Protein AF-A0AAP8N7G2-F1 (afdb_monomer_lite)

pLDDT: mean 70.06, std 12.13, range [35.31, 84.75]

Radius of gyration: 13.57 Å; chains: 1; bounding box: 32×38×32 Å

Secondary structure (DSSP, 8-state):
-------SS---SSGGG-PPPEE--TTS--EEHHHHHHHHHH---TTS---HHHHHSPP----

Structure (mmCIF, N/CA/C/O backbone):
data_AF-A0AAP8N7G2-F1
#
_entry.id   AF-A0AAP8N7G2-F1
#
loop_
_atom_site.group_PDB
_atom_site.id
_atom_site.type_symbol
_atom_site.label_atom_id
_atom_site.label_alt_id
_atom_site.label_comp_id
_atom_site.label_asym_id
_atom_site.label_entity_id
_atom_site.label_seq_id
_atom_site.pdbx_PDB_ins_code
_atom_site.Cartn_x
_atom_site.Cartn_y
_atom_site.Cartn_z
_atom_site.occupancy
_atom_site.B_iso_or_equiv
_atom_site.auth_seq_id
_atom_site.auth_comp_id
_atom_site.auth_asym_id
_atom_site.auth_atom_id
_atom_site.pdbx_PDB_model_num
ATOM 1 N N . SER A 1 1 ? -7.744 18.125 12.403 1.00 57.34 1 SER A N 1
ATOM 2 C CA . SER A 1 1 ? -6.523 18.473 11.657 1.00 57.34 1 SER A CA 1
ATOM 3 C C . SER A 1 1 ? -6.389 17.464 10.541 1.00 57.34 1 SER A C 1
ATOM 5 O O . SER A 1 1 ? -6.257 16.283 10.837 1.00 57.34 1 SER A O 1
ATOM 7 N N . GLU A 1 2 ? -6.554 17.885 9.291 1.00 59.56 2 GLU A N 1
ATOM 8 C CA . GLU A 1 2 ? -6.395 17.014 8.122 1.00 59.56 2 GLU A CA 1
ATOM 9 C C . GLU A 1 2 ? -4.948 17.122 7.640 1.00 59.56 2 GLU A C 1
ATOM 11 O O . GLU A 1 2 ? -4.446 18.221 7.408 1.00 59.56 2 GLU A O 1
ATOM 16 N N . HIS A 1 3 ? -4.256 15.989 7.531 1.00 62.88 3 HIS A N 1
ATOM 17 C CA . HIS A 1 3 ? -2.868 15.941 7.081 1.00 62.88 3 HIS A CA 1
ATOM 18 C C . HIS A 1 3 ? -2.838 15.386 5.658 1.00 62.88 3 HIS A C 1
ATOM 20 O O . HIS A 1 3 ? -3.191 14.232 5.432 1.00 62.88 3 HIS A O 1
ATOM 26 N N . SER A 1 4 ? -2.441 16.219 4.694 1.00 61.56 4 SER A N 1
ATOM 27 C CA . SER A 1 4 ? -2.285 15.814 3.294 1.00 61.56 4 SER A CA 1
ATOM 28 C C . SER A 1 4 ? -0.823 15.489 3.004 1.00 61.56 4 SER A C 1
ATOM 30 O O . SER A 1 4 ? 0.051 16.329 3.210 1.00 61.56 4 SER A O 1
ATOM 32 N N . LEU A 1 5 ? -0.560 14.282 2.504 1.00 62.31 5 LEU A N 1
ATOM 33 C CA . LEU A 1 5 ? 0.757 13.871 2.019 1.00 62.31 5 LEU A CA 1
ATOM 34 C C . LEU A 1 5 ? 0.721 13.813 0.493 1.00 62.31 5 LEU A C 1
ATOM 36 O O . LEU A 1 5 ? -0.004 13.008 -0.087 1.00 62.31 5 LEU A O 1
ATOM 40 N N . ILE A 1 6 ? 1.492 14.686 -0.158 1.00 62.19 6 ILE A N 1
ATOM 41 C CA . ILE A 1 6 ? 1.602 14.735 -1.618 1.00 62.19 6 ILE A CA 1
ATOM 42 C C . ILE A 1 6 ? 2.941 14.122 -2.018 1.00 62.19 6 ILE A C 1
ATOM 44 O O . ILE A 1 6 ? 4.003 14.714 -1.835 1.00 62.19 6 ILE A O 1
ATOM 48 N N . PHE A 1 7 ? 2.878 12.926 -2.589 1.00 59.94 7 PHE A N 1
ATOM 49 C CA . PHE A 1 7 ? 4.033 12.195 -3.096 1.00 59.94 7 PHE A CA 1
ATOM 50 C C . PHE A 1 7 ? 4.391 12.685 -4.503 1.00 59.94 7 PHE A C 1
ATOM 52 O O . PHE A 1 7 ? 3.859 12.180 -5.489 1.00 59.94 7 PHE A O 1
ATOM 59 N N . ARG A 1 8 ? 5.258 13.701 -4.603 1.00 52.41 8 ARG A N 1
ATOM 60 C CA . ARG A 1 8 ? 5.562 14.358 -5.889 1.00 52.41 8 ARG A CA 1
ATOM 61 C C . ARG A 1 8 ? 6.639 13.670 -6.741 1.00 52.41 8 ARG A C 1
ATOM 63 O O . ARG A 1 8 ? 6.554 13.786 -7.953 1.00 52.41 8 ARG A O 1
ATOM 70 N N . ASP A 1 9 ? 7.550 12.892 -6.145 1.00 52.19 9 ASP A N 1
ATOM 71 C CA . ASP A 1 9 ? 8.736 12.355 -6.850 1.00 52.19 9 ASP A CA 1
ATOM 72 C C . ASP A 1 9 ? 9.017 10.856 -6.609 1.00 52.19 9 ASP A C 1
ATOM 74 O O . ASP A 1 9 ? 10.129 10.371 -6.790 1.00 52.19 9 ASP A O 1
ATOM 78 N N . VAL A 1 10 ? 8.015 10.066 -6.214 1.00 53.53 10 VAL A N 1
ATOM 79 C CA . VAL A 1 10 ? 8.227 8.654 -5.808 1.00 53.53 10 VAL A CA 1
ATOM 80 C C . VAL A 1 10 ? 8.306 7.683 -7.001 1.00 53.53 10 VAL A C 1
ATOM 82 O O . VAL A 1 10 ? 8.375 6.468 -6.841 1.00 53.53 10 VAL A O 1
ATOM 85 N N . CYS A 1 11 ? 8.296 8.194 -8.230 1.00 55.91 11 CYS A N 1
ATOM 86 C CA . CYS A 1 11 ? 8.326 7.376 -9.438 1.00 55.91 11 CYS A CA 1
ATOM 87 C C . CYS A 1 11 ? 9.620 7.618 -10.216 1.00 55.91 11 CYS A C 1
ATOM 89 O O . CYS A 1 11 ? 9.625 8.363 -11.191 1.00 55.91 11 CYS A O 1
ATOM 91 N N . SER A 1 12 ? 10.706 6.938 -9.829 1.00 58.88 12 SER A N 1
ATOM 92 C CA . SER A 1 12 ? 11.844 6.742 -10.740 1.00 58.88 12 SER A CA 1
ATOM 93 C C . SER A 1 12 ? 11.335 6.182 -12.076 1.00 58.88 12 SER A C 1
ATOM 95 O O . SER A 1 12 ? 10.425 5.352 -12.095 1.00 58.88 12 SER A O 1
ATOM 97 N N . VAL A 1 13 ? 11.885 6.607 -13.212 1.00 66.44 13 VAL A N 1
ATOM 98 C CA . VAL A 1 13 ? 11.539 6.008 -14.518 1.00 66.44 13 VAL A CA 1
ATOM 99 C C . VAL A 1 13 ? 11.863 4.514 -14.564 1.00 66.44 13 VAL A C 1
ATOM 101 O O . VAL A 1 13 ? 11.167 3.771 -15.251 1.00 66.44 13 VAL A O 1
ATOM 104 N N . ASP A 1 14 ? 12.838 4.072 -13.771 1.00 61.16 14 ASP A N 1
ATOM 105 C CA . ASP A 1 14 ? 13.187 2.667 -13.591 1.00 61.16 14 ASP A CA 1
ATOM 106 C C . ASP A 1 14 ? 12.376 2.041 -12.432 1.00 61.16 14 ASP A C 1
ATOM 108 O O . ASP A 1 14 ? 12.565 2.436 -11.274 1.00 61.16 14 ASP A O 1
ATOM 112 N N . PRO A 1 15 ? 11.484 1.064 -12.703 1.00 64.81 15 PRO A N 1
ATOM 113 C CA . PRO A 1 15 ? 10.707 0.370 -11.678 1.00 64.81 15 PRO A CA 1
ATOM 114 C C . PRO A 1 15 ? 11.558 -0.364 -10.636 1.00 64.81 15 PRO A C 1
ATOM 116 O O . PRO A 1 15 ? 11.114 -0.489 -9.500 1.00 64.81 15 PRO A O 1
ATOM 119 N N . ALA A 1 16 ? 12.767 -0.817 -10.988 1.00 64.38 16 ALA A N 1
ATOM 120 C CA . ALA A 1 16 ? 13.660 -1.525 -10.068 1.00 64.38 16 ALA A CA 1
ATOM 121 C C . ALA A 1 16 ? 14.309 -0.591 -9.032 1.00 64.38 16 ALA A C 1
ATOM 123 O O . ALA A 1 16 ? 14.764 -1.046 -7.985 1.00 64.38 16 ALA A O 1
ATOM 124 N N . LEU A 1 17 ? 14.325 0.718 -9.307 1.00 59.22 17 LEU A N 1
ATOM 125 C CA . LEU A 1 17 ? 14.861 1.753 -8.417 1.00 59.22 17 LEU A CA 1
ATOM 126 C C . LEU A 1 17 ? 13.771 2.479 -7.619 1.00 59.22 17 LEU A C 1
ATOM 128 O O . LEU A 1 17 ? 14.072 3.377 -6.831 1.00 59.22 17 LEU A O 1
ATOM 132 N N . ARG A 1 18 ? 12.499 2.109 -7.802 1.00 70.12 18 ARG A N 1
ATOM 133 C CA . ARG A 1 18 ? 11.396 2.594 -6.968 1.00 70.12 18 ARG A CA 1
ATOM 134 C C . ARG A 1 18 ? 11.410 1.822 -5.654 1.00 70.12 18 ARG A C 1
ATOM 136 O O . ARG A 1 18 ? 10.674 0.857 -5.488 1.00 70.12 18 ARG A O 1
ATOM 143 N N . GLY A 1 19 ? 12.282 2.221 -4.734 1.00 67.19 19 GLY A N 1
ATOM 144 C CA . GLY A 1 19 ? 12.177 1.760 -3.353 1.00 67.19 19 GLY A CA 1
ATOM 145 C C . GLY A 1 19 ? 10.786 2.073 -2.792 1.00 67.19 19 GLY A C 1
ATOM 146 O O . GLY A 1 19 ? 10.183 3.089 -3.147 1.00 67.19 19 GLY A O 1
ATOM 147 N N . ASP A 1 20 ? 10.271 1.207 -1.922 1.00 73.56 20 ASP A N 1
ATOM 148 C CA . ASP A 1 20 ? 9.002 1.475 -1.252 1.00 73.56 20 ASP A CA 1
ATOM 149 C C . ASP A 1 20 ? 9.171 2.599 -0.224 1.00 73.56 20 ASP A C 1
ATOM 151 O O . ASP A 1 20 ? 10.078 2.587 0.611 1.00 73.56 20 ASP A O 1
ATOM 155 N N . VAL A 1 21 ? 8.260 3.569 -0.261 1.00 78.25 21 VAL A N 1
ATOM 156 C CA . VAL A 1 21 ? 8.119 4.559 0.809 1.00 78.25 21 VAL A CA 1
ATOM 157 C C . VAL A 1 21 ? 7.238 3.962 1.889 1.00 78.25 21 VAL A C 1
ATOM 159 O O . VAL A 1 21 ? 6.154 3.469 1.592 1.00 78.25 21 VAL A O 1
ATOM 162 N N . PHE A 1 22 ? 7.677 4.034 3.141 1.00 80.69 22 PHE A N 1
ATOM 163 C CA . PHE A 1 22 ? 6.916 3.545 4.285 1.00 80.69 22 PHE A CA 1
ATOM 164 C C . PHE A 1 22 ? 6.324 4.711 5.068 1.00 80.69 22 PHE A C 1
ATOM 166 O O . PHE A 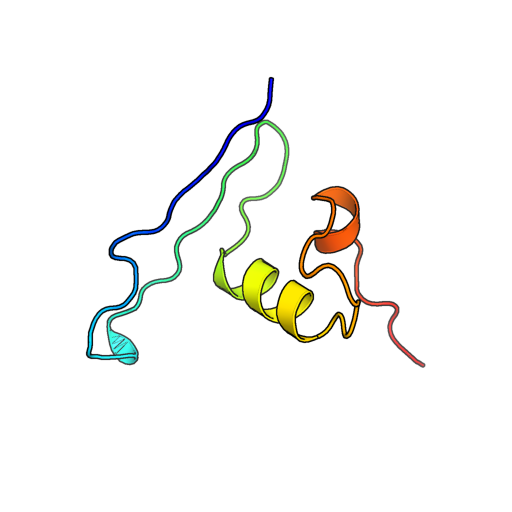1 22 ? 7.011 5.685 5.372 1.00 80.69 22 PHE A O 1
ATOM 173 N N . LEU A 1 23 ? 5.047 4.594 5.422 1.00 81.50 23 LEU A N 1
ATOM 174 C CA . LEU A 1 23 ? 4.392 5.486 6.367 1.00 81.50 23 LEU A CA 1
ATOM 175 C C . LEU A 1 23 ? 4.496 4.885 7.761 1.00 81.50 23 LEU A C 1
ATOM 177 O O . LEU A 1 23 ? 3.978 3.795 8.005 1.00 81.50 23 LEU A O 1
ATOM 181 N N . ALA A 1 24 ? 5.166 5.605 8.658 1.00 79.81 24 ALA A N 1
ATOM 182 C CA . ALA A 1 24 ? 5.200 5.299 10.079 1.00 79.81 24 ALA A CA 1
ATOM 183 C C . ALA A 1 24 ? 4.104 6.099 10.787 1.00 79.81 24 ALA A C 1
AT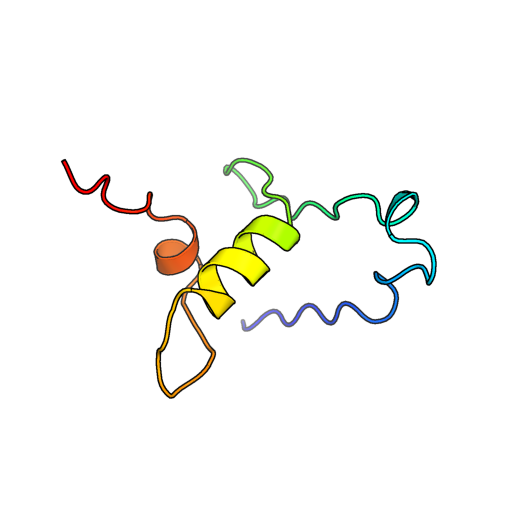OM 185 O O . ALA A 1 24 ? 4.001 7.315 10.616 1.00 79.81 24 ALA A O 1
ATOM 186 N N . PHE A 1 25 ? 3.304 5.419 11.599 1.00 78.94 25 PHE A N 1
ATOM 187 C CA . PHE A 1 25 ? 2.308 6.052 12.455 1.00 78.94 25 PHE A CA 1
ATOM 188 C C . PHE A 1 25 ? 2.734 5.853 13.906 1.00 78.94 25 PHE A C 1
ATOM 190 O O . PHE A 1 25 ? 3.233 4.785 14.267 1.00 78.94 25 PHE A O 1
ATOM 197 N N . GLU A 1 26 ? 2.545 6.863 14.755 1.00 75.19 26 GLU A N 1
ATOM 198 C CA . GLU A 1 26 ? 2.845 6.709 16.178 1.00 75.19 26 GLU A CA 1
ATOM 199 C C . GLU A 1 26 ? 2.082 5.508 16.751 1.00 75.19 26 GLU A C 1
ATOM 201 O O . GLU A 1 26 ? 0.854 5.445 16.685 1.00 75.19 26 GLU A O 1
ATOM 206 N N . LYS A 1 27 ? 2.830 4.564 17.336 1.00 72.88 27 LYS A N 1
ATOM 207 C CA . LYS A 1 27 ? 2.326 3.336 17.977 1.00 72.88 27 LYS A CA 1
ATOM 208 C C . LYS A 1 27 ? 1.708 2.285 17.040 1.00 72.88 27 LYS A C 1
ATOM 210 O O . LYS A 1 27 ? 1.187 1.295 17.549 1.00 72.88 27 LYS A O 1
ATOM 215 N N . LEU A 1 28 ? 1.790 2.437 15.715 1.00 70.31 28 LEU A N 1
ATOM 216 C CA . LEU A 1 28 ? 1.411 1.384 14.760 1.00 70.31 28 LEU A CA 1
ATOM 217 C C . LEU A 1 28 ? 2.619 0.936 13.933 1.00 70.31 28 LEU A C 1
ATOM 219 O O . LEU A 1 28 ? 3.661 1.590 13.911 1.00 70.31 28 LEU A O 1
ATOM 223 N N . GLN A 1 29 ? 2.474 -0.203 13.254 1.00 77.56 29 GLN A N 1
ATOM 224 C CA . GLN A 1 29 ? 3.497 -0.683 12.332 1.00 77.56 29 GLN A CA 1
ATOM 225 C C . GLN A 1 29 ? 3.639 0.255 11.130 1.00 77.56 29 GLN A C 1
ATOM 227 O O . GLN A 1 29 ? 2.675 0.874 10.673 1.00 77.56 29 GLN A O 1
ATOM 232 N N . SER A 1 30 ? 4.862 0.348 10.613 1.00 83.12 30 SER A N 1
ATOM 233 C CA . SER A 1 30 ? 5.128 1.045 9.361 1.00 83.12 30 SER A CA 1
ATOM 234 C C . SER A 1 30 ? 4.596 0.228 8.188 1.00 83.12 30 SER A C 1
ATOM 236 O O . SER A 1 30 ? 4.878 -0.966 8.087 1.00 83.12 30 SER A O 1
ATOM 238 N N . HIS A 1 31 ? 3.875 0.872 7.272 1.00 83.38 31 HIS A N 1
ATOM 239 C CA . HIS A 1 31 ? 3.297 0.212 6.099 1.00 83.38 31 HIS A CA 1
ATOM 240 C C . HIS A 1 31 ? 3.795 0.853 4.800 1.00 83.38 31 HIS A C 1
ATOM 242 O O . HIS A 1 31 ? 3.897 2.083 4.738 1.00 83.38 31 HIS A O 1
ATOM 248 N N . PRO A 1 32 ? 4.096 0.062 3.754 1.00 84.12 32 PRO A N 1
ATOM 249 C CA . PRO A 1 32 ? 4.521 0.611 2.477 1.00 84.12 32 PRO A CA 1
ATOM 250 C C . PRO A 1 32 ? 3.349 1.310 1.779 1.00 84.12 32 PRO A C 1
ATOM 252 O O . PRO A 1 32 ? 2.223 0.813 1.749 1.00 84.12 32 PRO A O 1
ATOM 255 N N . VAL A 1 33 ? 3.611 2.465 1.172 1.00 82.19 33 VAL A N 1
ATOM 256 C CA . VAL A 1 33 ? 2.620 3.256 0.428 1.00 82.19 33 VAL A CA 1
ATOM 257 C C . VAL A 1 33 ? 2.022 2.448 -0.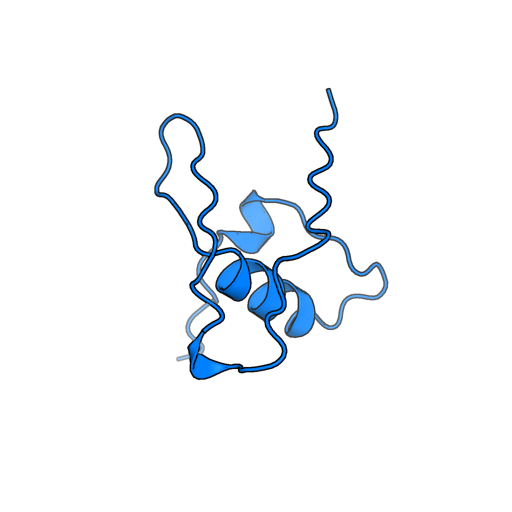725 1.00 82.19 33 VAL A C 1
ATOM 259 O O . VAL A 1 33 ? 0.829 2.569 -1.005 1.00 82.19 33 VAL A O 1
ATOM 262 N N . SER A 1 34 ? 2.813 1.574 -1.353 1.00 79.56 34 SER A N 1
ATOM 263 C CA . SER A 1 34 ? 2.360 0.671 -2.415 1.00 79.56 34 SER A CA 1
ATOM 264 C C . SER A 1 34 ? 1.209 -0.240 -1.973 1.00 79.56 34 SER A C 1
ATOM 266 O O . SER A 1 34 ? 0.276 -0.454 -2.748 1.00 79.56 34 SER A O 1
ATOM 268 N N . MET A 1 35 ? 1.201 -0.694 -0.716 1.00 84.62 35 MET A N 1
ATOM 269 C CA . MET A 1 35 ? 0.120 -1.503 -0.142 1.00 84.62 35 MET A CA 1
ATOM 270 C C . MET A 1 35 ? -1.187 -0.709 -0.02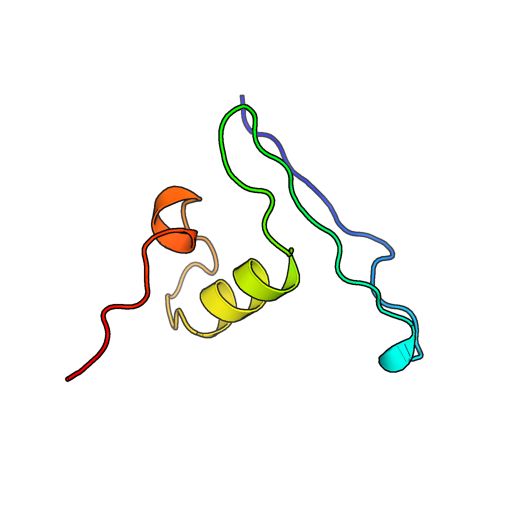1 1.00 84.62 35 MET A C 1
ATOM 272 O O . MET A 1 35 ? -2.245 -1.213 -0.405 1.00 84.62 35 MET A O 1
ATOM 276 N N . PHE A 1 36 ? -1.127 0.554 0.413 1.00 83.44 36 PHE A N 1
ATOM 277 C CA . PHE A 1 36 ? -2.304 1.430 0.451 1.00 83.44 36 PHE A CA 1
ATOM 278 C C . PHE A 1 36 ? -2.842 1.737 -0.947 1.00 83.44 36 PHE A C 1
ATOM 280 O O . PHE A 1 36 ? -4.050 1.669 -1.170 1.00 83.44 36 PHE A O 1
ATOM 287 N N . VAL A 1 37 ? -1.956 2.024 -1.906 1.00 80.50 37 VAL A N 1
ATOM 288 C CA . VAL A 1 37 ? -2.339 2.271 -3.305 1.00 80.50 37 VAL A CA 1
ATOM 289 C C . VAL A 1 37 ? -2.997 1.036 -3.921 1.00 80.50 37 VAL A C 1
ATOM 291 O O . VAL A 1 37 ? -4.003 1.176 -4.614 1.00 80.50 37 VAL A O 1
ATOM 294 N N . ALA A 1 38 ? -2.474 -0.165 -3.660 1.00 81.38 38 ALA A N 1
ATOM 295 C CA . ALA A 1 38 ? -3.077 -1.411 -4.127 1.00 81.38 38 ALA A CA 1
ATOM 296 C C . ALA A 1 38 ? -4.490 -1.601 -3.551 1.00 81.38 38 ALA A C 1
ATOM 298 O O . ALA A 1 38 ? -5.438 -1.782 -4.310 1.00 81.38 38 ALA A O 1
ATOM 299 N N . ARG A 1 39 ? -4.665 -1.442 -2.231 1.00 84.19 39 ARG A N 1
ATOM 300 C CA . ARG A 1 39 ? -5.979 -1.565 -1.572 1.00 84.19 39 ARG A CA 1
ATOM 301 C C . ARG A 1 39 ? -6.991 -0.520 -2.052 1.00 84.19 39 ARG A C 1
ATOM 303 O O . ARG A 1 39 ? -8.164 -0.843 -2.220 1.00 84.19 39 ARG A O 1
ATOM 310 N N . LEU A 1 40 ? -6.553 0.715 -2.307 1.00 81.19 40 LEU A N 1
ATOM 311 C CA . LEU A 1 40 ? -7.402 1.762 -2.887 1.00 81.19 40 LEU A CA 1
ATOM 312 C C . LEU A 1 40 ? -7.835 1.433 -4.319 1.00 81.19 40 LEU A C 1
ATOM 314 O O . LEU A 1 40 ? -8.970 1.715 -4.682 1.00 81.19 40 LEU A O 1
ATOM 318 N N . ARG A 1 41 ? -6.951 0.835 -5.127 1.00 79.81 41 ARG A N 1
ATOM 319 C CA . ARG A 1 41 ? -7.284 0.400 -6.494 1.00 79.81 41 ARG A CA 1
ATOM 320 C C . ARG A 1 41 ? -8.249 -0.786 -6.508 1.00 79.81 41 ARG A C 1
ATOM 322 O O . ARG A 1 41 ? -9.135 -0.820 -7.358 1.00 79.81 41 ARG A O 1
ATOM 329 N N . ASP A 1 42 ? -8.092 -1.724 -5.576 1.00 81.00 42 ASP A N 1
ATOM 330 C CA . ASP A 1 42 ? -8.968 -2.897 -5.451 1.00 81.00 42 ASP A CA 1
ATOM 331 C C . ASP A 1 42 ? -10.374 -2.524 -4.963 1.00 81.00 42 ASP A C 1
ATOM 333 O O . ASP A 1 42 ? -11.369 -3.147 -5.350 1.00 81.00 42 ASP A O 1
ATOM 337 N N . ARG A 1 43 ? -10.486 -1.460 -4.161 1.00 76.38 43 ARG A N 1
ATOM 338 C CA . ARG A 1 43 ? -11.768 -0.855 -3.802 1.00 76.38 43 ARG A CA 1
ATOM 339 C C . ARG A 1 43 ? -12.373 -0.167 -5.025 1.00 76.38 43 ARG A C 1
ATOM 341 O O . ARG A 1 43 ? -12.110 0.997 -5.304 1.00 76.38 43 ARG A O 1
ATOM 348 N N . LYS A 1 44 ? -13.256 -0.872 -5.736 1.00 65.75 44 LYS A N 1
ATOM 349 C CA . LYS A 1 44 ? -14.097 -0.335 -6.828 1.00 65.75 44 LYS A CA 1
ATOM 350 C C . LYS A 1 44 ? -15.155 0.683 -6.346 1.00 65.75 44 LYS A C 1
ATOM 352 O O . LYS A 1 44 ? -16.278 0.690 -6.848 1.00 65.75 44 LYS A O 1
ATOM 357 N N . GLU A 1 45 ? -14.855 1.509 -5.346 1.00 63.09 45 GLU A N 1
ATOM 358 C CA . GLU A 1 45 ? -15.799 2.475 -4.783 1.00 63.09 45 GLU A CA 1
ATOM 359 C C . GLU A 1 45 ? -15.779 3.806 -5.543 1.00 63.09 45 GLU A C 1
ATOM 361 O O . GLU A 1 45 ? -14.734 4.313 -5.948 1.00 63.09 45 GLU A O 1
ATOM 366 N N . LYS A 1 46 ? -16.968 4.399 -5.710 1.00 58.84 46 LYS A N 1
ATOM 367 C CA . LYS A 1 46 ? -17.218 5.583 -6.551 1.00 58.84 46 LYS A CA 1
ATOM 368 C C . LYS A 1 46 ? -16.446 6.848 -6.147 1.00 58.84 46 LYS A C 1
ATOM 370 O O . LYS A 1 46 ? -16.322 7.738 -6.982 1.00 58.84 46 LYS A O 1
ATOM 375 N N . ASN A 1 47 ? -15.937 6.933 -4.916 1.00 66.50 47 ASN A N 1
ATOM 376 C CA . ASN A 1 47 ? -15.362 8.167 -4.369 1.00 66.50 47 ASN A CA 1
ATOM 377 C C . ASN A 1 47 ? -13.828 8.171 -4.255 1.00 66.50 47 ASN A C 1
ATOM 379 O O . ASN A 1 47 ? -13.272 9.193 -3.869 1.00 66.50 47 ASN A O 1
ATOM 383 N N . GLY A 1 48 ? -13.127 7.080 -4.598 1.00 70.06 48 GLY A N 1
ATOM 384 C CA . GLY A 1 48 ? -11.653 7.055 -4.662 1.00 70.06 48 GLY A CA 1
ATOM 385 C C . GLY A 1 48 ? -10.914 7.378 -3.351 1.00 70.06 48 GLY A C 1
ATOM 386 O O . GLY A 1 48 ? -9.702 7.582 -3.365 1.00 70.06 48 GLY A O 1
ATOM 387 N N . SER A 1 49 ? -11.626 7.428 -2.227 1.00 75.56 49 SER A N 1
ATOM 388 C CA . SER A 1 49 ? -11.116 7.763 -0.898 1.00 75.56 49 SER A CA 1
ATOM 389 C C . SER A 1 49 ? -11.528 6.685 0.097 1.00 75.56 49 SER A C 1
ATOM 391 O O . SER A 1 49 ? -12.659 6.211 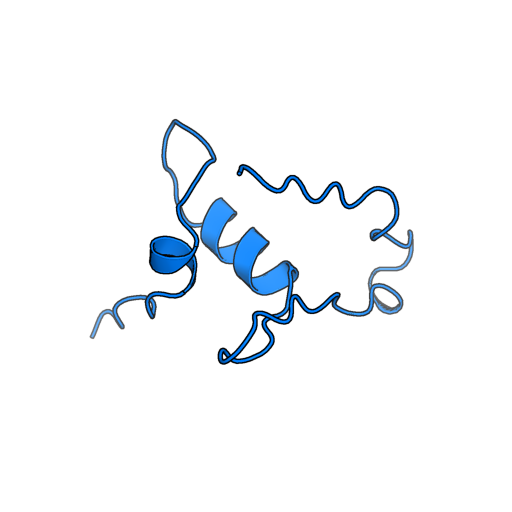0.035 1.00 75.56 49 SER A O 1
ATOM 393 N N . ALA A 1 50 ? -10.651 6.351 1.039 1.00 80.06 50 ALA A N 1
ATOM 394 C CA . ALA A 1 50 ? -10.923 5.404 2.116 1.00 80.06 50 ALA A CA 1
ATOM 395 C C . ALA A 1 50 ? -10.306 5.910 3.422 1.00 80.06 50 ALA A C 1
ATOM 397 O O . ALA A 1 50 ? -9.320 6.654 3.402 1.00 80.06 50 ALA A O 1
ATOM 398 N N . THR A 1 51 ? -10.867 5.499 4.557 1.00 84.75 51 THR A N 1
ATOM 399 C CA . THR A 1 51 ? -10.265 5.808 5.860 1.00 84.75 51 THR A CA 1
ATOM 400 C C . THR A 1 51 ? -9.024 4.941 6.110 1.00 84.75 51 THR A C 1
ATOM 402 O O . THR A 1 51 ? -8.855 3.867 5.532 1.00 84.75 51 THR A O 1
ATOM 405 N N . LEU A 1 52 ? -8.117 5.378 6.990 1.00 80.19 52 LEU A N 1
ATOM 406 C CA . LEU A 1 52 ? -6.920 4.587 7.304 1.00 80.19 52 LEU A CA 1
ATOM 407 C C . LEU A 1 5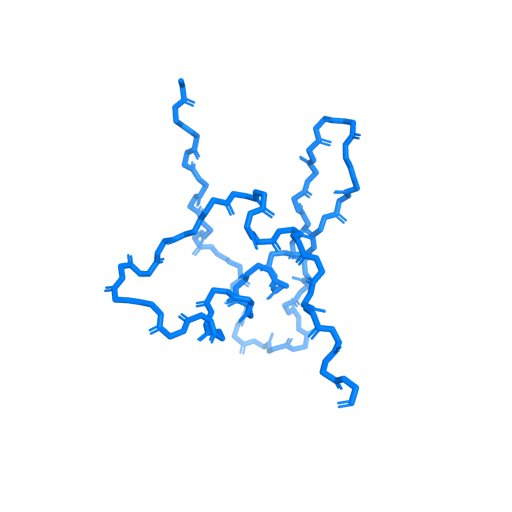2 ? -7.279 3.234 7.943 1.00 80.19 52 LEU A C 1
ATOM 409 O O . LEU A 1 52 ? -6.684 2.222 7.594 1.00 80.19 52 LEU A O 1
ATOM 413 N N . GLN A 1 53 ? -8.274 3.193 8.834 1.00 82.81 53 GLN A N 1
ATOM 414 C CA . GLN A 1 53 ? -8.760 1.942 9.436 1.00 82.81 53 GLN A CA 1
ATOM 415 C C . GLN A 1 53 ? -9.268 0.961 8.379 1.00 82.81 53 GLN A C 1
ATOM 417 O O . GLN A 1 53 ? -8.923 -0.216 8.397 1.00 82.81 53 GLN A O 1
ATOM 422 N N . GLU A 1 54 ? -10.036 1.464 7.423 1.00 83.62 54 GLU A N 1
ATOM 423 C CA . GLU A 1 54 ? -10.524 0.724 6.266 1.00 83.62 54 GLU A CA 1
ATOM 424 C C . GLU A 1 54 ? -9.405 0.151 5.390 1.00 83.62 54 GLU A C 1
ATOM 426 O O . GLU A 1 54 ? -9.531 -0.956 4.864 1.00 83.62 54 GLU A O 1
ATOM 431 N N . LEU A 1 55 ? -8.320 0.908 5.223 1.00 81.75 55 LEU A N 1
ATOM 432 C CA . LEU A 1 55 ? -7.148 0.479 4.471 1.00 81.75 55 LEU A CA 1
ATOM 433 C C . LEU A 1 55 ? -6.225 -0.442 5.263 1.00 81.75 55 LEU A C 1
ATOM 435 O O . LEU A 1 55 ? -5.407 -1.104 4.637 1.00 81.75 55 LEU A O 1
ATOM 439 N N . LEU A 1 56 ? -6.334 -0.498 6.591 1.00 83.38 56 LEU A N 1
ATOM 440 C CA . LEU A 1 56 ? -5.537 -1.370 7.460 1.00 83.38 56 LEU A CA 1
ATOM 441 C C . LEU A 1 56 ? -6.252 -2.671 7.826 1.00 83.38 56 LEU A C 1
ATOM 443 O O . LEU A 1 56 ? -5.572 -3.655 8.104 1.00 83.38 56 LEU A O 1
ATOM 447 N N . ALA A 1 57 ? -7.586 -2.709 7.776 1.00 78.50 57 ALA A N 1
ATOM 448 C CA . ALA A 1 57 ? -8.354 -3.933 7.973 1.00 78.50 57 ALA A CA 1
ATOM 449 C C . ALA A 1 57 ? -7.820 -5.050 7.057 1.00 78.50 57 ALA A C 1
ATOM 451 O O . ALA A 1 57 ? -7.550 -4.815 5.873 1.00 78.50 57 ALA A O 1
ATOM 452 N N . GLU A 1 58 ? -7.585 -6.246 7.603 1.00 63.38 58 GLU A N 1
ATOM 453 C CA . GLU A 1 58 ? -7.162 -7.383 6.784 1.00 63.38 58 GLU A CA 1
ATOM 454 C C . GLU A 1 58 ? -8.226 -7.662 5.715 1.00 63.38 58 GLU A C 1
ATOM 456 O O . GLU A 1 58 ? -9.423 -7.598 6.018 1.00 63.38 58 GLU A O 1
ATOM 461 N N . PRO A 1 59 ? -7.829 -7.943 4.459 1.00 57.25 59 PRO A N 1
ATOM 462 C CA . PRO A 1 59 ? -8.785 -8.424 3.479 1.00 57.25 59 PRO A CA 1
ATOM 463 C C . PRO A 1 59 ? -9.397 -9.697 4.055 1.00 57.25 59 PRO A C 1
ATOM 465 O O . PRO A 1 59 ? -8.664 -10.615 4.424 1.00 57.25 59 PRO A O 1
ATOM 468 N N . ALA A 1 60 ? -10.725 -9.729 4.182 1.00 47.16 60 ALA A N 1
ATOM 469 C CA . ALA A 1 60 ? -11.426 -10.932 4.596 1.00 47.16 60 ALA A CA 1
ATOM 470 C C . ALA A 1 60 ? -10.967 -12.062 3.670 1.00 47.16 60 ALA A C 1
ATOM 472 O O . ALA A 1 60 ? -11.217 -12.017 2.464 1.00 47.16 60 ALA A O 1
ATOM 473 N N . VAL A 1 61 ? -10.222 -13.019 4.223 1.00 46.72 61 VAL A N 1
ATOM 474 C CA . VAL A 1 61 ? -9.798 -14.209 3.496 1.00 46.72 61 VAL A CA 1
ATOM 475 C C . VAL A 1 61 ? -11.088 -14.908 3.087 1.00 46.72 61 VAL A C 1
ATOM 477 O O . VAL A 1 61 ? -11.808 -15.431 3.937 1.00 46.72 61 VAL A O 1
ATOM 480 N N . ALA A 1 62 ? -11.435 -14.826 1.804 1.00 43.81 62 ALA A N 1
ATOM 481 C CA . ALA A 1 62 ? -12.502 -15.634 1.245 1.00 43.81 62 ALA A CA 1
ATOM 482 C C . ALA A 1 62 ? -12.015 -17.086 1.316 1.00 43.81 62 ALA A C 1
ATOM 484 O O . ALA A 1 62 ? -11.082 -17.457 0.602 1.00 43.81 62 ALA A O 1
ATOM 485 N N . GLY A 1 63 ? -12.564 -17.832 2.277 1.00 35.31 63 GLY A N 1
ATOM 486 C CA . GLY A 1 63 ? -12.398 -19.280 2.377 1.00 35.31 63 GLY A CA 1
ATOM 487 C C . GLY A 1 63 ? -13.071 -20.015 1.229 1.00 35.31 63 GLY A C 1
ATOM 488 O O . GLY A 1 63 ? -13.977 -19.428 0.593 1.00 35.31 63 GLY A O 1
#

Foldseek 3Di:
DDDDDDDDPQDDVDPVPNDFDWDDDVPDDIDTVVQLVVQLVVPPDPPSDDDPVSSPPDDPPPD

Sequence (63 aa):
SEHSLIFRDVCSVDPALRGDVFLAFEKLQSHPVSMFVARLRDRKEKNGSATLQELLAEPAVAG